Protein AF-A0A0D5YRW3-F1 (afdb_monomer_lite)

Structure (mmCIF, N/CA/C/O backbone):
data_AF-A0A0D5YRW3-F1
#
_entry.id   AF-A0A0D5YRW3-F1
#
loop_
_atom_site.group_PDB
_atom_site.id
_atom_site.type_symbol
_atom_site.label_atom_id
_atom_site.label_alt_id
_atom_site.label_comp_id
_atom_site.label_asym_id
_atom_site.label_entity_id
_atom_site.label_seq_id
_atom_site.pdbx_PDB_ins_code
_atom_site.Cartn_x
_atom_site.Cartn_y
_atom_site.Cartn_z
_atom_site.occupancy
_atom_site.B_iso_or_equiv
_atom_site.auth_seq_id
_atom_site.auth_comp_id
_atom_site.auth_asym_id
_atom_site.auth_atom_id
_atom_site.pdbx_PDB_model_num
ATOM 1 N N . MET A 1 1 ? 29.796 -18.470 -8.996 1.00 46.16 1 MET A N 1
ATOM 2 C CA . MET A 1 1 ? 28.729 -17.469 -9.239 1.00 46.16 1 MET A CA 1
ATOM 3 C C . MET A 1 1 ? 27.313 -18.046 -9.113 1.00 46.16 1 MET A C 1
ATOM 5 O O . MET A 1 1 ? 26.445 -17.305 -8.684 1.00 46.16 1 MET A O 1
ATOM 9 N N . LEU A 1 2 ? 27.069 -19.337 -9.403 1.00 46.78 2 LEU A N 1
ATOM 10 C CA . LEU A 1 2 ? 25.739 -19.963 -9.249 1.00 46.78 2 LEU A CA 1
ATOM 11 C C . LEU A 1 2 ? 25.359 -20.388 -7.809 1.00 46.78 2 LEU A C 1
ATOM 13 O O . LEU A 1 2 ? 24.183 -20.312 -7.471 1.00 46.78 2 LEU A O 1
ATOM 17 N N . GLN A 1 3 ? 26.307 -20.767 -6.935 1.00 45.53 3 GLN A N 1
ATOM 18 C CA . GLN A 1 3 ? 25.985 -21.178 -5.549 1.00 45.53 3 GLN A CA 1
ATOM 19 C C . GLN A 1 3 ? 25.459 -20.027 -4.663 1.00 45.53 3 GLN A C 1
ATOM 21 O O . GLN A 1 3 ? 24.497 -20.209 -3.926 1.00 45.53 3 GLN A O 1
ATOM 26 N N . ILE A 1 4 ? 26.036 -18.822 -4.782 1.00 53.25 4 ILE A N 1
ATOM 27 C CA . ILE A 1 4 ? 25.696 -17.658 -3.934 1.00 53.25 4 ILE A CA 1
ATOM 28 C C . ILE A 1 4 ? 24.232 -17.220 -4.133 1.00 53.25 4 ILE A C 1
ATOM 30 O O . ILE A 1 4 ? 23.587 -16.762 -3.192 1.00 53.25 4 ILE A O 1
ATOM 34 N N . GLY A 1 5 ? 23.677 -17.413 -5.336 1.00 51.09 5 GLY A N 1
ATOM 35 C CA . GLY A 1 5 ? 22.279 -17.095 -5.633 1.00 51.09 5 GLY A CA 1
ATOM 36 C C . GLY A 1 5 ? 21.286 -18.024 -4.930 1.00 51.09 5 GLY A C 1
ATOM 37 O O . GLY A 1 5 ? 20.278 -17.551 -4.412 1.00 51.09 5 GLY A O 1
ATOM 38 N N . CYS A 1 6 ? 21.577 -19.327 -4.851 1.00 53.75 6 CYS A N 1
ATOM 39 C CA . CYS A 1 6 ? 20.669 -20.308 -4.248 1.00 53.75 6 CYS A CA 1
ATOM 40 C C . CYS A 1 6 ? 20.545 -20.117 -2.727 1.00 53.75 6 CYS A C 1
ATOM 42 O O . CYS A 1 6 ? 19.436 -20.148 -2.196 1.00 53.75 6 CYS A O 1
ATOM 44 N N . ASP A 1 7 ? 21.650 -19.814 -2.039 1.00 55.22 7 ASP A N 1
ATOM 45 C CA . ASP A 1 7 ? 21.655 -19.589 -0.587 1.00 55.22 7 ASP A CA 1
ATOM 46 C C . ASP A 1 7 ? 20.987 -18.260 -0.197 1.00 55.22 7 ASP A C 1
ATOM 48 O O . ASP A 1 7 ? 20.256 -18.196 0.796 1.00 55.22 7 ASP A O 1
ATOM 52 N N . GLN A 1 8 ? 21.160 -17.199 -1.001 1.00 55.69 8 GLN A N 1
ATOM 53 C CA . GLN A 1 8 ? 2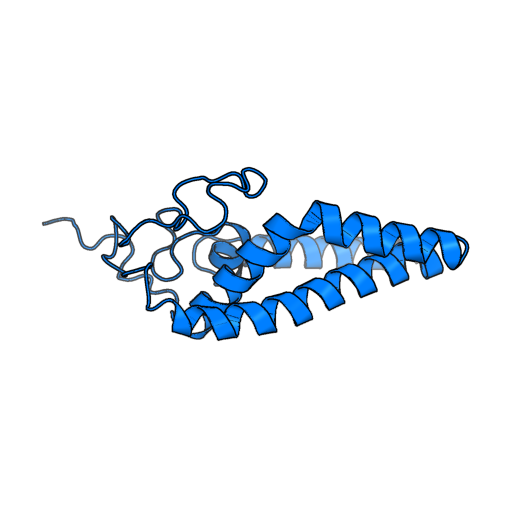0.446 -15.933 -0.800 1.00 55.69 8 GLN A CA 1
ATOM 54 C C . GLN A 1 8 ? 18.944 -16.077 -1.047 1.00 55.69 8 GLN A C 1
ATOM 56 O O . GLN A 1 8 ? 18.152 -15.529 -0.281 1.00 55.69 8 GLN A O 1
ATOM 61 N N . ILE A 1 9 ? 18.545 -16.813 -2.088 1.00 58.97 9 ILE A N 1
ATOM 62 C CA . ILE A 1 9 ? 17.135 -17.052 -2.411 1.00 58.97 9 ILE A CA 1
ATOM 63 C C . ILE A 1 9 ? 16.483 -17.924 -1.337 1.00 58.97 9 ILE A C 1
ATOM 65 O O . ILE A 1 9 ? 15.377 -17.61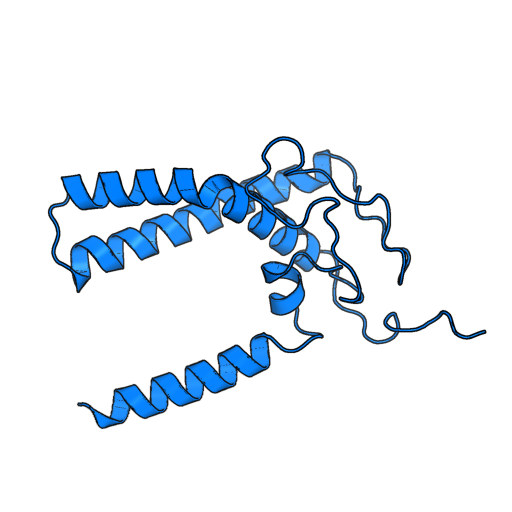0 -0.909 1.00 58.97 9 ILE A O 1
ATOM 69 N N . CYS A 1 10 ? 17.163 -18.961 -0.839 1.00 54.00 10 CYS A N 1
ATOM 70 C CA . CYS A 1 10 ? 16.625 -19.842 0.198 1.00 54.00 10 CYS A CA 1
ATOM 71 C C . CYS A 1 10 ? 16.498 -19.117 1.552 1.00 54.00 10 CYS A C 1
ATOM 73 O O . CYS A 1 10 ? 15.449 -19.182 2.194 1.00 54.00 10 CYS A O 1
ATOM 75 N N . ASN A 1 11 ? 17.499 -18.315 1.945 1.00 56.28 11 ASN A N 1
ATOM 76 C CA . ASN A 1 11 ? 17.407 -17.465 3.137 1.00 56.28 11 ASN A CA 1
ATOM 77 C C . ASN A 1 11 ? 16.366 -16.348 2.989 1.00 56.28 11 ASN A C 1
ATOM 79 O O . ASN A 1 11 ? 15.651 -16.054 3.947 1.00 56.28 11 ASN A O 1
ATOM 83 N N . PHE A 1 12 ? 16.238 -15.735 1.809 1.00 59.12 12 PHE A N 1
ATOM 84 C CA . PHE A 1 12 ? 15.196 -14.744 1.535 1.00 59.12 12 PHE A CA 1
ATOM 85 C C . PHE A 1 12 ? 13.806 -15.378 1.564 1.00 59.12 12 PHE A C 1
ATOM 87 O O . PHE A 1 12 ? 12.919 -14.825 2.200 1.00 59.12 12 PHE A O 1
ATOM 94 N N . ALA A 1 13 ? 13.620 -16.554 0.963 1.00 54.59 13 ALA A N 1
ATOM 95 C CA . ALA A 1 13 ? 12.365 -17.297 0.981 1.00 54.59 13 ALA A CA 1
ATOM 96 C C . ALA A 1 13 ? 11.985 -17.722 2.404 1.00 54.59 13 ALA A C 1
ATOM 98 O O . ALA A 1 13 ? 10.844 -17.528 2.812 1.00 54.59 13 ALA A O 1
ATOM 99 N N . HIS A 1 14 ? 12.936 -18.211 3.204 1.00 55.78 14 HIS A N 1
ATOM 100 C CA . HIS A 1 14 ? 12.686 -18.588 4.595 1.00 55.78 14 HIS A CA 1
ATOM 101 C C . HIS A 1 14 ? 12.337 -17.367 5.464 1.00 55.78 14 HIS A C 1
ATOM 103 O O . HIS A 1 14 ? 11.388 -17.402 6.248 1.00 55.78 14 HIS A O 1
ATOM 109 N N . LYS A 1 15 ? 13.037 -16.241 5.277 1.00 54.31 15 LYS A N 1
ATOM 110 C CA . LYS A 1 15 ? 12.756 -14.976 5.972 1.00 54.31 15 LYS A CA 1
ATOM 111 C C . LYS A 1 15 ? 11.438 -14.350 5.498 1.00 54.31 15 LYS A C 1
ATOM 113 O O . LYS A 1 15 ? 10.681 -13.856 6.324 1.00 54.31 15 LYS A O 1
ATOM 118 N N . ALA A 1 16 ? 11.108 -14.442 4.210 1.00 53.88 16 ALA A N 1
ATOM 119 C CA . ALA A 1 16 ? 9.828 -14.020 3.642 1.00 53.88 16 ALA A CA 1
ATOM 120 C C . ALA A 1 16 ? 8.666 -14.879 4.169 1.00 53.88 16 ALA A C 1
ATOM 122 O O . ALA A 1 16 ? 7.640 -14.334 4.565 1.00 53.88 16 ALA A O 1
ATOM 123 N N . LEU A 1 17 ? 8.848 -16.197 4.287 1.00 52.94 17 LEU A N 1
ATOM 124 C CA . LEU A 1 17 ? 7.882 -17.110 4.907 1.00 52.94 17 LEU A CA 1
ATOM 125 C C . LEU A 1 17 ? 7.673 -16.805 6.399 1.00 52.94 17 LEU A C 1
ATOM 127 O O . LEU A 1 17 ? 6.538 -16.823 6.872 1.00 52.94 17 LEU A O 1
ATOM 131 N N . GLN A 1 18 ? 8.731 -16.450 7.140 1.00 52.75 18 GLN A N 1
ATOM 132 C CA . GLN A 1 18 ? 8.594 -15.988 8.528 1.00 52.75 18 GLN A CA 1
ATOM 133 C C . GLN A 1 18 ? 7.879 -14.632 8.634 1.00 52.75 18 GLN A C 1
ATOM 135 O O . GLN A 1 18 ? 7.088 -14.425 9.554 1.00 52.75 18 GLN A O 1
ATOM 140 N N . MET A 1 19 ? 8.093 -13.731 7.673 1.00 52.50 19 MET A N 1
ATOM 141 C CA . MET A 1 19 ? 7.408 -12.436 7.595 1.00 52.50 19 MET A CA 1
ATOM 142 C C . MET A 1 19 ? 5.923 -12.560 7.222 1.00 52.50 19 MET A C 1
ATOM 144 O O . MET A 1 19 ? 5.149 -11.659 7.544 1.00 52.50 19 MET A O 1
ATOM 148 N N . LEU A 1 20 ? 5.504 -13.677 6.620 1.00 59.84 20 LEU A N 1
ATOM 149 C CA . LEU A 1 20 ? 4.111 -13.984 6.268 1.00 59.84 20 LEU A CA 1
ATOM 150 C C . LEU A 1 20 ? 3.348 -14.768 7.353 1.00 59.84 20 LEU A C 1
ATOM 152 O O . LEU A 1 20 ? 2.188 -15.125 7.146 1.00 59.84 20 LEU A O 1
ATOM 156 N N . LYS A 1 21 ? 3.946 -15.025 8.526 1.00 62.00 21 LYS A N 1
ATOM 157 C CA . LYS A 1 21 ? 3.233 -15.683 9.632 1.00 62.00 21 LYS A CA 1
ATOM 158 C C . LYS A 1 21 ? 2.127 -14.792 10.207 1.00 62.00 21 LYS A C 1
ATOM 160 O O . LYS A 1 21 ? 2.319 -13.600 10.459 1.00 62.00 21 LYS A O 1
ATOM 165 N N . LYS A 1 22 ? 0.977 -15.409 10.498 1.00 60.12 22 LYS A N 1
ATOM 166 C CA . LYS A 1 22 ? -0.136 -14.792 11.233 1.00 60.12 22 LYS A CA 1
ATOM 167 C C . LYS A 1 22 ? 0.391 -14.248 12.572 1.00 60.12 22 LYS A C 1
ATOM 169 O O . LYS A 1 22 ? 0.823 -15.014 13.425 1.00 60.12 22 LYS A O 1
ATOM 174 N N . GLY A 1 23 ? 0.407 -12.921 12.701 1.00 64.06 23 GLY A N 1
ATOM 175 C CA . GLY A 1 23 ? 0.919 -12.188 13.871 1.00 64.06 23 GLY A CA 1
ATOM 176 C C . GLY A 1 23 ? 1.995 -11.146 13.539 1.00 64.06 23 GLY A C 1
ATOM 177 O O . GLY A 1 23 ? 2.306 -10.296 14.368 1.00 64.06 23 GLY A O 1
ATOM 178 N N . SER A 1 24 ? 2.525 -11.144 12.311 1.00 77.62 24 SER A N 1
ATOM 179 C CA . SER A 1 24 ? 3.420 -10.085 11.831 1.00 77.62 24 SER A CA 1
ATOM 180 C C . SER A 1 24 ? 2.640 -8.891 11.262 1.00 77.62 24 SER A C 1
ATOM 182 O O . SER A 1 24 ? 1.601 -9.053 10.621 1.00 77.62 24 SER A O 1
ATOM 184 N N . LYS A 1 25 ? 3.171 -7.671 11.411 1.00 80.44 25 LYS A N 1
ATOM 185 C CA . LYS A 1 25 ? 2.573 -6.475 10.785 1.00 80.44 25 LYS A CA 1
ATOM 186 C C . LYS A 1 25 ? 2.448 -6.603 9.265 1.00 80.44 25 LYS A C 1
ATOM 188 O O . LYS A 1 25 ? 1.494 -6.115 8.676 1.00 80.44 25 LYS A O 1
ATOM 193 N N . LEU A 1 26 ? 3.408 -7.263 8.620 1.00 82.44 26 LEU A N 1
ATOM 194 C CA . LEU A 1 26 ? 3.393 -7.432 7.168 1.00 82.44 26 LEU A CA 1
ATOM 195 C C . LEU A 1 26 ? 2.236 -8.311 6.696 1.00 82.44 26 LEU A C 1
ATOM 197 O O . LEU A 1 26 ? 1.670 -8.035 5.642 1.00 82.44 26 LEU A O 1
ATOM 201 N N . TYR A 1 27 ? 1.838 -9.307 7.491 1.00 83.00 27 TYR A N 1
ATOM 202 C CA . TYR A 1 27 ? 0.689 -10.142 7.171 1.00 83.00 27 TYR A CA 1
ATOM 203 C C . TYR A 1 27 ? -0.589 -9.306 7.034 1.00 83.00 27 TYR A C 1
ATOM 205 O O . TYR A 1 27 ? -1.247 -9.367 5.997 1.00 83.00 27 TYR A O 1
ATOM 213 N N . SER A 1 28 ? -0.923 -8.479 8.031 1.00 85.12 28 SER A N 1
ATOM 214 C CA . SER A 1 28 ? -2.132 -7.641 7.992 1.00 85.12 28 SER A CA 1
ATOM 215 C C . SER A 1 28 ? -2.044 -6.537 6.933 1.00 85.12 28 SER A C 1
ATOM 217 O O . SER A 1 28 ? -3.053 -6.198 6.317 1.00 85.12 28 SER A O 1
ATOM 219 N N . ILE A 1 29 ? -0.837 -6.023 6.664 1.00 89.81 29 ILE A N 1
ATOM 220 C CA . ILE A 1 29 ? -0.591 -5.046 5.599 1.00 89.81 29 ILE A CA 1
ATOM 221 C C . ILE A 1 29 ? -0.940 -5.619 4.218 1.00 89.81 29 ILE A C 1
ATOM 223 O O . ILE A 1 29 ? -1.658 -4.976 3.451 1.00 89.81 29 ILE A O 1
ATOM 227 N N . LEU A 1 30 ? -0.457 -6.824 3.907 1.00 87.19 30 LEU A N 1
ATOM 228 C CA . LEU A 1 30 ? -0.631 -7.439 2.588 1.00 87.19 30 LEU A CA 1
ATOM 229 C C . LEU A 1 30 ? -2.031 -8.029 2.388 1.00 87.19 30 LEU A C 1
ATOM 231 O O . LEU A 1 30 ? -2.594 -7.926 1.304 1.00 87.19 30 LEU A O 1
ATOM 235 N N . THR A 1 31 ? -2.607 -8.628 3.430 1.00 85.62 31 THR A N 1
ATOM 236 C CA . THR A 1 31 ? -3.921 -9.295 3.350 1.00 85.62 31 THR A CA 1
ATOM 237 C C . THR A 1 31 ? -5.102 -8.347 3.558 1.00 85.62 31 THR A C 1
ATOM 239 O O . THR A 1 31 ? -6.236 -8.691 3.227 1.00 85.62 31 THR A O 1
ATOM 242 N N . GLY A 1 32 ? -4.869 -7.162 4.131 1.00 87.75 32 GLY A N 1
ATOM 243 C CA . GLY A 1 32 ? -5.948 -6.278 4.577 1.00 87.75 32 GLY A CA 1
ATOM 244 C C . GLY A 1 32 ? -6.737 -6.844 5.756 1.00 87.75 32 GLY A C 1
ATOM 245 O O . GLY A 1 32 ? -7.905 -6.493 5.944 1.00 87.75 32 GLY A O 1
ATOM 246 N N . SER A 1 33 ? -6.133 -7.744 6.535 1.00 90.44 33 SER A N 1
ATOM 247 C CA . SER A 1 33 ? -6.710 -8.235 7.782 1.00 90.44 33 SER A CA 1
ATOM 248 C C . SER A 1 33 ? -6.666 -7.181 8.888 1.00 90.44 33 SER A C 1
ATOM 250 O O . SER A 1 33 ? -5.859 -6.253 8.858 1.00 90.44 33 SER A O 1
ATOM 252 N N . CYS A 1 34 ? -7.514 -7.355 9.903 1.00 90.94 34 CYS A N 1
ATOM 253 C CA . CYS A 1 34 ? -7.521 -6.539 11.111 1.00 90.94 34 CYS A CA 1
ATOM 254 C C . CYS A 1 34 ? -6.093 -6.374 11.657 1.00 90.94 34 CYS A C 1
ATOM 256 O O . CYS A 1 34 ? -5.500 -7.391 11.999 1.00 90.94 34 CYS A O 1
ATOM 258 N N . PRO A 1 35 ? -5.553 -5.156 11.828 1.00 91.12 35 PRO A N 1
ATOM 259 C CA . PRO A 1 35 ? -4.171 -4.913 12.272 1.00 91.12 35 PRO A CA 1
ATOM 260 C C . PRO A 1 35 ? -3.917 -5.333 13.726 1.00 91.12 35 PRO A C 1
ATOM 262 O O . PRO A 1 35 ? -2.772 -5.461 14.146 1.00 91.12 35 PRO A O 1
ATOM 265 N N . ARG A 1 36 ? -4.983 -5.517 14.518 1.00 89.50 36 ARG A N 1
ATOM 266 C CA . ARG A 1 36 ? -4.891 -5.858 15.942 1.00 89.50 36 ARG A CA 1
ATOM 267 C C . ARG A 1 36 ? -4.908 -7.363 16.184 1.00 89.50 36 ARG A C 1
ATOM 269 O O . ARG A 1 36 ? -4.056 -7.851 16.907 1.00 89.50 36 ARG A O 1
ATOM 276 N N . CYS A 1 37 ? -5.870 -8.088 15.611 1.00 89.00 37 CYS A N 1
ATOM 277 C CA . CYS A 1 37 ? -6.075 -9.518 15.900 1.00 89.00 37 CYS A CA 1
ATOM 278 C C . CYS A 1 37 ? -5.847 -10.446 14.696 1.00 89.00 37 CYS A C 1
ATOM 280 O O . CYS A 1 37 ? -5.748 -11.655 14.881 1.00 89.00 37 CYS A O 1
ATOM 282 N N . HIS A 1 38 ? -5.778 -9.908 13.471 1.00 89.88 38 HIS A N 1
ATOM 283 C CA . HIS A 1 38 ? -5.574 -10.656 12.222 1.00 89.88 38 HIS A CA 1
ATOM 284 C C . HIS A 1 38 ? -6.626 -11.757 11.939 1.00 89.88 38 HIS A C 1
ATOM 286 O O . HIS A 1 38 ? -6.353 -12.669 11.160 1.00 89.88 38 HIS A O 1
ATOM 292 N N . GLN A 1 39 ? -7.806 -11.714 12.575 1.00 87.44 39 GLN A N 1
ATOM 293 C CA . GLN A 1 39 ? -8.826 -12.771 12.447 1.00 87.44 39 GLN A CA 1
ATOM 294 C C . GLN A 1 39 ? -9.845 -12.541 11.327 1.00 87.44 39 GLN A C 1
ATOM 296 O O . GLN A 1 39 ? -10.463 -13.495 10.875 1.00 87.44 39 GLN A O 1
ATOM 301 N N . GLU A 1 40 ? -10.008 -11.309 10.851 1.00 88.38 40 GLU A N 1
ATOM 302 C CA . GLU A 1 40 ? -10.956 -10.986 9.778 1.00 88.38 40 GLU A CA 1
ATOM 303 C C . GLU A 1 40 ? -10.378 -9.946 8.819 1.00 88.38 40 GLU A C 1
ATOM 305 O O . GLU A 1 40 ? -9.380 -9.291 9.139 1.00 88.38 40 GLU A O 1
ATOM 310 N N . SER A 1 41 ? -10.999 -9.795 7.646 1.00 91.06 41 SER A N 1
ATOM 311 C CA . SER A 1 41 ? -10.678 -8.714 6.712 1.00 91.06 41 SER A CA 1
ATOM 312 C C . SER A 1 41 ? -11.334 -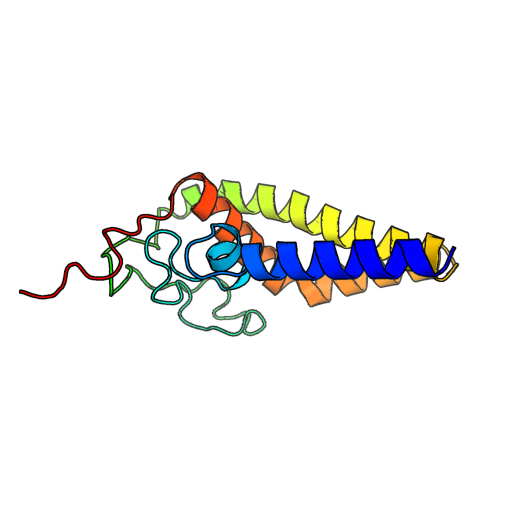7.411 7.155 1.00 91.06 41 SER A C 1
ATOM 314 O O . SER A 1 41 ? -12.467 -7.406 7.618 1.00 91.06 41 SER A O 1
ATOM 316 N N . MET A 1 42 ? -10.634 -6.289 6.990 1.00 91.62 42 MET A N 1
ATOM 317 C CA . MET A 1 42 ? -11.217 -4.972 7.257 1.00 91.62 42 MET A CA 1
ATOM 318 C C . MET A 1 42 ? -12.185 -4.523 6.154 1.00 91.62 42 MET A C 1
ATOM 320 O O . MET A 1 42 ? -13.037 -3.665 6.391 1.00 91.62 42 MET A O 1
ATOM 324 N N . TYR A 1 43 ? -12.024 -5.061 4.944 1.00 92.50 43 TYR A N 1
ATOM 325 C CA . TYR A 1 43 ? -12.764 -4.655 3.754 1.00 92.50 43 TYR A CA 1
ATOM 326 C C . TYR A 1 43 ? -13.988 -5.535 3.544 1.00 92.50 43 TYR A C 1
ATOM 328 O O . TYR A 1 43 ? -13.885 -6.757 3.615 1.00 92.50 43 TYR A O 1
ATOM 336 N N . VAL A 1 44 ? -15.110 -4.912 3.177 1.00 90.56 44 VAL A N 1
ATOM 337 C CA . VAL A 1 44 ? -16.351 -5.637 2.854 1.00 90.56 44 VAL A CA 1
ATOM 338 C C . VAL A 1 44 ? -16.151 -6.522 1.624 1.00 90.56 44 VAL A C 1
ATOM 340 O O . VAL A 1 44 ? -16.631 -7.652 1.568 1.00 90.56 44 VAL A O 1
ATOM 343 N N . ASN A 1 45 ? -15.406 -6.026 0.633 1.00 90.00 45 ASN A N 1
ATOM 344 C CA . ASN A 1 45 ? -15.054 -6.796 -0.550 1.00 90.00 45 ASN A CA 1
ATOM 345 C C . ASN A 1 45 ? -13.564 -7.136 -0.572 1.00 90.00 45 ASN A C 1
ATOM 347 O O . ASN A 1 45 ? -12.723 -6.236 -0.602 1.00 90.00 45 ASN A O 1
ATOM 351 N N . HIS A 1 46 ? -13.226 -8.422 -0.654 1.00 86.06 46 HIS A N 1
ATOM 352 C CA . HIS A 1 46 ? -11.833 -8.860 -0.711 1.00 86.06 46 HIS A CA 1
ATOM 353 C C . HIS A 1 46 ? -11.119 -8.437 -2.006 1.00 86.06 46 HIS A C 1
ATOM 355 O O . HIS A 1 46 ? -9.936 -8.110 -1.973 1.00 86.06 46 HIS A O 1
ATOM 361 N N . ASN A 1 47 ? -11.830 -8.349 -3.134 1.00 89.94 47 ASN A N 1
ATOM 362 C CA . ASN A 1 47 ? -11.239 -8.001 -4.423 1.00 89.94 47 ASN A CA 1
ATOM 363 C C . ASN A 1 47 ? -10.970 -6.481 -4.531 1.00 89.94 47 ASN A C 1
ATOM 365 O O . ASN A 1 47 ? -11.929 -5.702 -4.563 1.00 89.94 47 ASN A O 1
ATOM 369 N N . PRO A 1 48 ? -9.702 -6.032 -4.641 1.00 88.31 48 PRO A N 1
ATOM 370 C CA . PRO A 1 48 ? -9.376 -4.614 -4.803 1.00 88.31 48 PRO A CA 1
ATOM 371 C C . PRO A 1 48 ? -9.819 -4.050 -6.157 1.00 88.31 48 PRO A C 1
ATOM 373 O O . PRO A 1 48 ? -10.053 -2.855 -6.267 1.00 88.31 48 PRO A O 1
ATOM 376 N N . TYR A 1 49 ? -9.994 -4.878 -7.187 1.00 91.25 49 TYR A N 1
ATOM 377 C CA . TYR A 1 49 ? -10.373 -4.411 -8.525 1.00 91.25 49 TYR A CA 1
ATOM 378 C C . TYR A 1 49 ? -11.859 -4.058 -8.656 1.00 91.25 49 TYR A C 1
ATOM 380 O O . TYR A 1 49 ? -12.268 -3.460 -9.650 1.00 91.25 49 TYR A O 1
ATOM 388 N N . LYS A 1 50 ? -12.682 -4.362 -7.642 1.00 92.19 50 LYS A N 1
ATOM 389 C CA . LYS A 1 50 ? -14.064 -3.881 -7.583 1.00 92.19 50 LYS A CA 1
ATOM 390 C C . LYS A 1 50 ? -14.089 -2.437 -7.071 1.00 92.19 50 LYS A C 1
ATOM 392 O O . LYS A 1 50 ? -14.298 -2.189 -5.883 1.00 92.19 50 LYS A O 1
ATOM 397 N N . ILE A 1 51 ? -13.876 -1.491 -7.989 1.00 87.25 51 ILE A N 1
ATOM 398 C CA . ILE A 1 51 ? -13.675 -0.060 -7.696 1.00 87.25 51 ILE A CA 1
ATOM 399 C C . ILE A 1 51 ? -14.816 0.551 -6.870 1.00 87.25 51 ILE A C 1
ATOM 401 O O . ILE A 1 51 ? -14.551 1.343 -5.968 1.00 87.25 51 ILE A O 1
ATOM 405 N N . SER A 1 52 ? -16.067 0.132 -7.097 1.00 88.62 52 SER A N 1
ATOM 406 C CA . SER A 1 52 ? -17.237 0.632 -6.354 1.00 88.62 52 SER A CA 1
ATOM 407 C C . SER A 1 52 ? -17.153 0.393 -4.841 1.00 88.62 52 SER A C 1
ATOM 409 O O . SER A 1 52 ? -17.697 1.170 -4.068 1.00 88.62 52 SER A O 1
ATOM 411 N N . SER A 1 53 ? -16.460 -0.668 -4.420 1.00 89.38 53 SER A N 1
ATOM 412 C CA . SER A 1 53 ? -16.287 -1.076 -3.017 1.00 89.38 53 SER A CA 1
ATOM 413 C C . SER A 1 53 ? -14.819 -1.018 -2.574 1.00 89.38 53 SER A C 1
ATOM 415 O O . SER A 1 53 ? -14.413 -1.678 -1.616 1.00 89.38 53 SER A O 1
ATOM 417 N N . LEU A 1 54 ? -13.973 -0.264 -3.288 1.00 88.50 54 LEU A N 1
ATOM 418 C CA . LEU A 1 54 ? -12.531 -0.213 -3.027 1.00 88.50 54 LEU A CA 1
ATOM 419 C C . LEU A 1 54 ? -12.223 0.265 -1.601 1.00 88.50 54 LEU A C 1
ATOM 421 O O . LEU A 1 54 ? -11.356 -0.299 -0.930 1.00 88.50 54 LEU A O 1
ATOM 425 N N . PHE A 1 55 ? -12.969 1.277 -1.158 1.00 87.81 55 PHE A N 1
ATOM 426 C CA . PHE A 1 55 ? -12.845 1.937 0.143 1.00 87.81 55 PHE A CA 1
ATOM 427 C C . PHE A 1 55 ? -13.837 1.423 1.188 1.00 87.81 55 PHE A C 1
ATOM 429 O O . PHE A 1 55 ? -13.840 1.904 2.318 1.00 87.81 55 PHE A O 1
ATOM 436 N N . GLU A 1 56 ? -14.696 0.480 0.810 1.00 89.81 56 GLU A N 1
ATOM 437 C CA . GLU A 1 56 ? -15.760 -0.001 1.674 1.00 89.81 56 GLU A CA 1
ATOM 438 C C . GLU A 1 56 ? -15.193 -0.950 2.734 1.00 89.81 56 GLU A C 1
ATOM 440 O O . GLU A 1 56 ? -14.598 -1.989 2.430 1.00 89.81 56 GLU A O 1
ATOM 445 N N . MET A 1 57 ? -15.358 -0.565 3.996 1.00 90.50 57 MET A N 1
ATOM 446 C CA . MET A 1 57 ? -14.812 -1.261 5.157 1.00 90.50 57 MET A CA 1
ATOM 447 C C . MET A 1 57 ? -15.913 -1.526 6.178 1.00 90.50 57 MET A C 1
ATOM 449 O O . MET A 1 57 ? -16.852 -0.733 6.314 1.00 90.50 57 MET A O 1
ATOM 453 N N . HIS A 1 58 ? -15.770 -2.619 6.925 1.00 92.06 58 HIS A N 1
ATOM 454 C CA . HIS A 1 58 ? -16.625 -2.891 8.077 1.00 92.06 58 HIS A CA 1
ATOM 455 C C . HIS A 1 58 ? -16.493 -1.763 9.109 1.00 92.06 58 HIS A C 1
ATOM 457 O O . HIS A 1 58 ? -15.475 -1.078 9.181 1.00 92.06 58 HIS A O 1
ATOM 463 N N . GLU A 1 59 ? -17.518 -1.531 9.926 1.00 90.81 59 GLU A N 1
ATOM 464 C CA . GLU A 1 59 ? -17.453 -0.444 10.915 1.00 90.81 59 GLU A CA 1
ATOM 465 C C . GLU A 1 59 ? -16.492 -0.771 12.055 1.00 90.81 59 GLU A C 1
ATOM 467 O O . GLU A 1 59 ? -15.703 0.074 12.486 1.00 90.81 59 GLU A O 1
ATOM 472 N N . LYS A 1 60 ? -16.546 -2.024 12.506 1.00 92.25 60 LYS A N 1
ATOM 473 C CA . LYS A 1 60 ? -15.722 -2.589 13.563 1.00 92.25 60 LYS A CA 1
ATOM 474 C C . LYS A 1 60 ? -15.345 -4.028 13.233 1.00 92.25 60 LYS A C 1
ATOM 476 O O . LYS A 1 60 ? -16.085 -4.722 12.546 1.00 92.25 60 LYS A O 1
ATOM 481 N N . CYS A 1 61 ? -14.226 -4.456 13.793 1.00 91.38 61 CYS A N 1
ATOM 482 C CA . CYS A 1 61 ? -13.809 -5.845 13.892 1.00 91.38 61 CYS A CA 1
ATOM 483 C C . CYS A 1 61 ? -14.844 -6.627 14.715 1.00 91.38 61 CYS A C 1
ATOM 485 O O . CYS A 1 61 ? -15.064 -6.287 15.882 1.00 91.38 61 CYS A O 1
ATOM 487 N N . ALA A 1 62 ? -15.458 -7.658 14.139 1.00 89.44 62 ALA A N 1
ATOM 488 C CA . ALA A 1 62 ? -16.314 -8.597 14.853 1.00 89.44 62 ALA A CA 1
ATOM 489 C C . ALA A 1 62 ? -15.560 -9.353 15.965 1.00 89.44 62 ALA A C 1
ATOM 491 O O . ALA A 1 62 ? -16.154 -9.637 17.000 1.00 89.44 62 ALA A O 1
ATOM 492 N N . ASN A 1 63 ? -14.256 -9.618 15.801 1.00 87.75 63 ASN A N 1
ATOM 493 C CA . ASN A 1 63 ? -13.499 -10.425 16.769 1.00 87.75 63 ASN A CA 1
ATOM 494 C C . ASN A 1 63 ? -12.904 -9.626 17.942 1.00 87.75 63 ASN A C 1
ATOM 496 O O . ASN A 1 63 ? -12.916 -10.083 19.079 1.00 87.75 63 ASN A O 1
ATOM 500 N N . CYS A 1 64 ? -12.326 -8.444 17.688 1.00 88.94 64 CYS A N 1
ATOM 501 C CA . CYS A 1 64 ? -11.650 -7.652 18.732 1.00 88.94 64 CYS A CA 1
ATOM 502 C C . CYS A 1 64 ? -12.271 -6.275 18.996 1.00 88.94 64 CYS A C 1
ATOM 504 O O . CYS A 1 64 ? -11.755 -5.526 19.828 1.00 88.94 64 CYS A O 1
ATOM 506 N N . GLY A 1 65 ? -13.342 -5.917 18.280 1.00 88.12 65 GLY A N 1
ATOM 507 C CA . GLY A 1 65 ? -14.071 -4.661 18.471 1.00 88.12 65 GLY A CA 1
ATOM 508 C C . GLY A 1 65 ? -13.358 -3.405 17.963 1.00 88.12 65 GLY A C 1
ATOM 509 O O . GLY A 1 65 ? -13.856 -2.301 18.171 1.00 88.12 65 GLY A O 1
ATOM 510 N N . LEU A 1 66 ? -12.202 -3.532 17.301 1.00 90.00 66 LEU A N 1
ATOM 511 C CA . LEU A 1 66 ? -11.487 -2.391 16.727 1.00 90.00 66 LEU A CA 1
ATOM 512 C C . LEU A 1 66 ? -12.356 -1.674 15.684 1.00 90.00 66 LEU A C 1
ATOM 514 O O . LEU A 1 66 ? -12.717 -2.275 14.679 1.00 90.00 66 LEU A O 1
ATOM 518 N N . LYS A 1 67 ? -12.636 -0.385 15.888 1.00 90.06 67 LYS A N 1
ATOM 519 C CA . LYS A 1 67 ? -13.338 0.459 14.912 1.00 90.06 67 LYS A CA 1
ATOM 520 C C . LYS A 1 67 ? -12.432 0.731 13.703 1.00 90.06 67 LYS A C 1
ATOM 522 O O . LYS A 1 67 ? -11.381 1.347 13.863 1.00 90.06 67 LYS A O 1
ATOM 527 N N . TYR A 1 68 ? -12.824 0.278 12.509 1.00 86.31 68 TYR A N 1
ATOM 528 C CA . TYR A 1 68 ? -12.051 0.504 11.277 1.00 86.31 68 TYR A CA 1
ATOM 529 C C . TYR A 1 68 ? -12.412 1.817 10.590 1.00 86.31 68 TYR A C 1
ATOM 531 O O . TYR A 1 68 ? -11.522 2.496 10.076 1.00 86.31 68 TYR A O 1
ATOM 539 N N . LYS A 1 69 ? -13.705 2.185 10.598 1.00 79.12 69 LYS A N 1
ATOM 540 C CA . LYS A 1 69 ? -14.188 3.490 10.124 1.00 79.12 69 LYS A CA 1
ATOM 541 C C . LYS A 1 69 ? -13.771 4.578 11.113 1.00 79.12 69 LYS A C 1
ATOM 543 O O . LYS A 1 69 ? -14.558 5.051 11.933 1.00 79.12 69 LYS A O 1
ATOM 548 N N . MET A 1 70 ? -12.489 4.910 11.067 1.00 76.38 70 MET A N 1
ATOM 549 C CA . MET A 1 70 ? -11.940 6.127 11.646 1.00 76.38 70 MET A CA 1
ATOM 550 C C . MET A 1 70 ? -12.402 7.321 10.808 1.00 76.38 70 MET A C 1
ATOM 552 O O . MET A 1 70 ? -12.870 7.148 9.680 1.00 76.38 70 MET A O 1
ATOM 556 N N . GLU A 1 71 ? -12.318 8.523 11.373 1.00 72.12 71 GLU A N 1
ATOM 557 C CA . GLU A 1 71 ? -12.744 9.738 10.680 1.00 72.12 71 GLU A CA 1
ATOM 558 C C . GLU A 1 71 ? -12.103 9.826 9.283 1.00 72.12 71 GLU A C 1
ATOM 560 O O . GLU A 1 71 ? -10.934 9.460 9.132 1.00 72.12 71 GLU A O 1
ATOM 565 N N . PRO A 1 72 ? -12.824 10.295 8.247 1.00 77.31 72 PRO A N 1
ATOM 566 C CA . PRO A 1 72 ? -12.294 10.360 6.881 1.00 77.31 72 PRO A CA 1
ATOM 567 C C . PRO A 1 72 ? -10.940 11.080 6.796 1.00 77.31 72 PRO A C 1
ATOM 569 O O . PRO A 1 72 ? -10.075 10.691 6.011 1.00 77.31 72 PRO A O 1
ATOM 572 N N . SER A 1 73 ? -10.742 12.076 7.665 1.00 82.81 73 SER A N 1
ATOM 573 C CA . SER A 1 73 ? -9.508 12.842 7.845 1.00 82.81 73 SER A CA 1
ATOM 574 C C . SER A 1 73 ? -8.290 11.978 8.192 1.00 82.81 73 SER A C 1
ATOM 576 O O . SER A 1 73 ? -7.189 12.252 7.714 1.00 82.81 73 SER A O 1
ATOM 578 N N . PHE A 1 74 ? -8.472 10.893 8.951 1.00 85.38 74 PHE A N 1
ATOM 579 C CA . PHE A 1 74 ? -7.397 9.970 9.318 1.00 85.38 74 PHE A CA 1
ATOM 580 C C . PHE A 1 74 ? -6.733 9.348 8.084 1.00 85.38 74 PHE A C 1
ATOM 582 O O . PHE A 1 74 ? -5.527 9.102 8.073 1.00 85.38 74 PHE A O 1
ATOM 589 N N . PHE A 1 75 ? -7.498 9.121 7.015 1.00 85.88 75 PHE A N 1
ATOM 590 C CA . PHE A 1 75 ? -6.995 8.489 5.801 1.00 85.88 75 PHE A CA 1
ATOM 591 C C . PHE A 1 75 ? -6.277 9.441 4.840 1.00 85.88 75 PHE A C 1
ATOM 593 O O . PHE A 1 75 ? -5.709 8.960 3.858 1.00 85.88 75 PHE A O 1
ATOM 600 N N . TYR A 1 76 ? -6.208 10.748 5.122 1.00 87.88 76 TYR A N 1
ATOM 601 C CA . TYR A 1 76 ? -5.357 11.650 4.337 1.00 87.88 76 TYR A CA 1
ATOM 602 C C . TYR A 1 76 ? -3.878 11.260 4.432 1.00 87.88 76 TYR A C 1
ATOM 604 O O . TYR A 1 76 ? -3.162 11.317 3.436 1.00 87.88 76 TYR A O 1
ATOM 612 N N . GLY A 1 77 ? -3.427 10.754 5.583 1.00 88.75 77 GLY A N 1
ATOM 613 C CA . GLY A 1 77 ? -2.074 10.211 5.718 1.00 88.75 77 GLY A CA 1
ATOM 614 C C . GLY A 1 77 ? -1.811 9.007 4.809 1.00 88.75 77 GLY A C 1
ATOM 615 O O . GLY A 1 77 ? -0.759 8.912 4.178 1.00 88.75 77 GLY A O 1
ATOM 616 N N . ALA A 1 78 ? -2.807 8.131 4.639 1.00 91.50 78 ALA A N 1
ATOM 617 C CA . ALA A 1 78 ? -2.716 6.996 3.720 1.00 91.50 78 ALA A CA 1
ATOM 618 C C . ALA A 1 78 ? -2.575 7.428 2.244 1.00 91.50 78 ALA A C 1
ATOM 620 O O . ALA A 1 78 ? -2.035 6.675 1.429 1.00 91.50 78 ALA A O 1
ATOM 621 N N . MET A 1 79 ? -3.010 8.643 1.891 1.00 91.44 79 MET A N 1
ATOM 622 C CA . MET A 1 79 ? -2.789 9.217 0.560 1.00 91.44 79 MET A CA 1
ATOM 623 C C . MET A 1 79 ? -1.301 9.502 0.318 1.00 91.44 79 MET A C 1
ATOM 625 O O . MET A 1 79 ? -0.772 9.122 -0.724 1.00 91.44 79 MET A O 1
ATOM 629 N N . TYR A 1 80 ? -0.599 10.084 1.297 1.00 93.38 80 TYR A N 1
ATOM 630 C CA . TYR A 1 80 ? 0.852 10.301 1.208 1.00 93.38 80 TYR A CA 1
ATOM 631 C C . TYR A 1 80 ? 1.624 8.980 1.142 1.00 93.38 80 TYR A C 1
ATOM 633 O O . TYR A 1 80 ? 2.572 8.852 0.369 1.00 93.38 80 TYR A O 1
ATOM 641 N N . VAL A 1 81 ? 1.179 7.959 1.884 1.00 95.25 81 VAL A N 1
ATOM 642 C CA . VAL A 1 81 ? 1.753 6.607 1.773 1.00 95.25 81 VAL A CA 1
ATOM 643 C C . VAL A 1 81 ? 1.548 6.035 0.365 1.00 95.25 81 VAL A C 1
ATOM 645 O O . VAL A 1 81 ? 2.469 5.431 -0.177 1.00 95.25 81 VAL A O 1
ATOM 648 N N . SER A 1 82 ? 0.397 6.292 -0.269 1.00 95.25 82 SER A N 1
ATOM 649 C CA . SER A 1 82 ? 0.114 5.855 -1.648 1.00 95.25 82 SER A CA 1
ATOM 650 C C . SER A 1 82 ? 1.093 6.423 -2.659 1.00 95.25 82 SER A C 1
ATOM 652 O O . SER A 1 82 ? 1.483 5.713 -3.584 1.00 95.25 82 SER A O 1
ATOM 654 N N . TYR A 1 83 ? 1.551 7.657 -2.456 1.00 95.12 83 TYR A N 1
ATOM 655 C CA . TYR A 1 83 ? 2.597 8.237 -3.288 1.00 95.12 83 TYR A CA 1
ATOM 656 C C . TYR A 1 83 ? 3.920 7.469 -3.152 1.00 95.12 83 TYR A C 1
ATOM 658 O O . TYR A 1 83 ? 4.489 7.046 -4.156 1.00 95.12 83 TYR A O 1
ATOM 666 N N . ALA A 1 84 ? 4.373 7.202 -1.923 1.00 96.06 84 ALA A N 1
ATOM 667 C CA . ALA A 1 84 ? 5.606 6.448 -1.684 1.00 96.06 84 ALA A CA 1
ATOM 668 C C . ALA A 1 84 ? 5.537 5.013 -2.242 1.00 96.06 84 ALA A C 1
ATOM 670 O O . ALA A 1 84 ? 6.484 4.541 -2.872 1.00 96.06 84 ALA A O 1
ATOM 671 N N . VAL A 1 85 ? 4.400 4.333 -2.061 1.00 95.75 85 VAL A N 1
ATOM 672 C CA . VAL A 1 85 ? 4.167 2.994 -2.622 1.00 95.75 85 VAL A CA 1
ATOM 673 C C . VAL A 1 85 ? 4.157 3.046 -4.152 1.00 95.75 85 VAL A C 1
ATOM 675 O O . VAL A 1 85 ? 4.811 2.225 -4.787 1.00 95.75 85 VAL A O 1
ATOM 678 N N . GLY A 1 86 ? 3.486 4.027 -4.760 1.00 96.69 86 GLY A N 1
ATOM 679 C CA . GLY A 1 86 ? 3.486 4.213 -6.213 1.00 96.69 86 GLY A CA 1
ATOM 680 C C . GLY A 1 86 ? 4.892 4.432 -6.780 1.00 96.69 86 GLY A C 1
ATOM 681 O O . GLY A 1 86 ? 5.266 3.787 -7.758 1.00 96.69 86 GLY A O 1
ATOM 682 N N . VAL A 1 87 ? 5.711 5.261 -6.123 1.00 96.75 87 VAL A N 1
ATOM 683 C CA . VAL A 1 87 ? 7.124 5.452 -6.489 1.00 96.75 87 VAL A CA 1
ATOM 684 C C . VAL A 1 87 ? 7.898 4.135 -6.402 1.00 96.75 87 VAL A C 1
ATOM 686 O O . VAL A 1 87 ? 8.654 3.824 -7.318 1.00 96.75 87 VAL A O 1
ATOM 689 N N . ALA A 1 88 ? 7.680 3.321 -5.365 1.00 96.44 88 ALA A N 1
ATOM 690 C CA . ALA A 1 88 ? 8.332 2.017 -5.248 1.00 96.44 88 ALA A CA 1
ATOM 691 C C . ALA A 1 88 ? 7.981 1.078 -6.420 1.00 96.44 88 ALA A C 1
ATOM 693 O O . ALA A 1 88 ? 8.876 0.442 -6.976 1.00 96.44 88 ALA A O 1
ATOM 694 N N . PHE A 1 89 ? 6.712 1.037 -6.845 1.00 96.19 89 PHE A N 1
ATOM 695 C CA . PHE A 1 89 ? 6.293 0.288 -8.039 1.00 96.19 89 PHE A CA 1
ATOM 696 C C . PHE A 1 89 ? 6.951 0.832 -9.314 1.00 96.19 89 PHE A C 1
ATOM 698 O O . PHE A 1 89 ? 7.481 0.057 -10.108 1.00 96.19 89 PHE A O 1
ATOM 705 N N . ALA A 1 90 ? 6.965 2.154 -9.500 1.00 95.94 90 ALA A N 1
ATOM 706 C CA . ALA A 1 90 ? 7.580 2.784 -10.666 1.00 95.94 90 ALA A CA 1
ATOM 707 C C . ALA A 1 90 ? 9.087 2.493 -10.757 1.00 95.94 90 ALA A C 1
ATOM 709 O O . ALA A 1 90 ? 9.575 2.105 -11.818 1.00 95.94 90 ALA A O 1
ATOM 710 N N . VAL A 1 91 ? 9.816 2.619 -9.643 1.00 96.69 91 VAL A N 1
ATOM 711 C CA . VAL A 1 91 ? 11.253 2.315 -9.571 1.00 96.69 91 VAL A CA 1
ATOM 712 C C . VAL A 1 91 ? 11.509 0.834 -9.841 1.00 96.69 91 VAL A C 1
ATOM 714 O O . VAL A 1 91 ? 12.410 0.513 -10.613 1.00 96.69 91 VAL A O 1
ATOM 717 N N . ALA A 1 92 ? 10.704 -0.071 -9.276 1.00 95.31 92 ALA A N 1
ATOM 718 C CA . ALA A 1 92 ? 10.838 -1.504 -9.531 1.00 95.31 92 ALA A CA 1
ATOM 719 C C . ALA A 1 92 ? 10.678 -1.834 -11.025 1.00 95.31 92 ALA A C 1
ATOM 721 O O . ALA A 1 92 ? 11.516 -2.530 -11.597 1.00 95.31 92 ALA A O 1
ATOM 722 N N . VAL A 1 93 ? 9.651 -1.282 -11.680 1.00 95.56 93 VAL A N 1
ATOM 723 C CA . VAL A 1 93 ? 9.420 -1.479 -13.120 1.00 95.56 93 VAL A CA 1
ATOM 724 C C . VAL A 1 93 ? 10.533 -0.864 -13.956 1.00 95.56 93 VAL A C 1
ATOM 726 O O . VAL A 1 93 ? 10.963 -1.483 -14.929 1.00 95.56 93 VAL A O 1
ATOM 729 N N . PHE A 1 94 ? 11.017 0.324 -13.586 1.00 94.62 94 PHE A N 1
ATOM 730 C CA . PHE A 1 94 ? 12.132 0.971 -14.270 1.00 94.62 94 PHE A CA 1
ATOM 731 C C . PHE A 1 94 ? 13.386 0.098 -14.228 1.00 94.62 94 PHE A C 1
ATOM 733 O O . PHE A 1 94 ? 13.965 -0.190 -15.272 1.00 94.62 94 PHE A O 1
ATOM 740 N N . VAL A 1 95 ? 13.769 -0.371 -13.038 1.00 94.56 95 VAL A N 1
ATOM 741 C CA . VAL A 1 95 ? 14.940 -1.233 -12.843 1.00 94.56 95 VAL A CA 1
ATOM 742 C C . VAL A 1 95 ? 14.793 -2.523 -13.650 1.00 94.56 95 VAL A C 1
ATOM 744 O O . VAL A 1 95 ? 15.696 -2.871 -14.404 1.00 94.56 95 VAL A O 1
ATOM 747 N N . ILE A 1 96 ? 13.648 -3.204 -13.565 1.00 93.12 96 ILE A N 1
ATOM 748 C CA . ILE A 1 96 ? 13.419 -4.461 -14.292 1.00 93.12 96 ILE A CA 1
ATOM 749 C C . ILE A 1 96 ? 13.442 -4.236 -15.811 1.00 93.12 96 ILE A C 1
ATOM 751 O O . ILE A 1 96 ? 14.155 -4.930 -16.531 1.00 93.12 96 ILE A O 1
ATOM 755 N N . SER A 1 97 ? 12.704 -3.252 -16.317 1.00 90.81 97 SER A N 1
ATOM 756 C CA . SER A 1 97 ? 12.546 -3.069 -17.766 1.00 90.81 97 SER A CA 1
ATOM 757 C C . SER A 1 97 ? 13.805 -2.485 -18.408 1.00 90.81 97 SER A C 1
ATOM 759 O O . SER A 1 97 ? 14.288 -2.987 -19.420 1.00 90.81 97 SER A O 1
ATOM 761 N N . PHE A 1 98 ? 14.376 -1.441 -17.805 1.00 88.94 98 PHE A N 1
ATOM 762 C CA . PHE A 1 98 ? 15.506 -0.723 -18.387 1.00 88.94 98 PHE A CA 1
ATOM 763 C C . PHE A 1 98 ? 16.853 -1.381 -18.083 1.00 88.94 98 PHE A C 1
ATOM 765 O O . PHE A 1 98 ? 17.678 -1.477 -18.984 1.00 88.94 98 PHE A O 1
ATOM 772 N N . LEU A 1 99 ? 17.088 -1.851 -16.850 1.00 87.69 99 LEU A N 1
ATOM 773 C CA . LEU A 1 99 ? 18.398 -2.395 -16.466 1.00 87.69 99 LEU A CA 1
ATOM 774 C C . LEU A 1 99 ? 18.520 -3.903 -16.705 1.00 87.69 99 LEU A C 1
ATOM 776 O O . LEU A 1 99 ? 19.587 -4.349 -17.111 1.00 87.69 99 LEU A O 1
ATOM 780 N N . PHE A 1 100 ? 17.462 -4.689 -16.468 1.00 87.62 100 PHE A N 1
ATOM 781 C CA . PHE A 1 100 ? 17.525 -6.148 -16.647 1.00 87.62 100 PHE A CA 1
ATOM 782 C C . PHE A 1 100 ? 17.122 -6.602 -18.053 1.00 87.62 100 PHE A C 1
ATOM 784 O O . PHE A 1 100 ? 17.799 -7.448 -18.629 1.00 87.62 100 PHE A O 1
ATOM 791 N N . ILE A 1 101 ? 16.030 -6.065 -18.607 1.00 91.12 101 ILE A N 1
ATOM 792 C CA . ILE A 1 101 ? 15.555 -6.443 -19.951 1.00 91.12 101 ILE A CA 1
ATOM 793 C C . ILE A 1 101 ? 16.253 -5.610 -21.042 1.00 91.12 101 ILE A C 1
ATOM 795 O O . ILE A 1 101 ? 16.408 -6.076 -22.168 1.00 91.12 101 ILE A O 1
ATOM 799 N N . GLY A 1 102 ? 16.698 -4.390 -20.721 1.00 88.44 102 GLY A N 1
ATOM 800 C CA . GLY A 1 102 ? 17.352 -3.499 -21.682 1.00 88.44 102 GLY A CA 1
ATOM 801 C C . GLY A 1 102 ? 16.383 -2.855 -22.679 1.00 88.44 102 GLY A C 1
ATOM 802 O O . GLY A 1 102 ? 16.770 -2.550 -23.807 1.00 88.44 102 GLY A O 1
ATOM 803 N N . THR A 1 103 ? 15.109 -2.668 -22.312 1.00 89.81 103 THR A N 1
ATOM 804 C CA . THR A 1 103 ? 14.127 -2.037 -23.207 1.00 89.81 103 THR A CA 1
ATOM 805 C C . THR A 1 103 ? 14.414 -0.553 -23.430 1.00 89.81 103 THR A C 1
ATOM 807 O O . THR A 1 103 ? 15.028 0.120 -22.603 1.00 89.81 103 THR A O 1
ATOM 810 N N . SER A 1 104 ? 13.902 -0.001 -24.534 1.00 93.50 104 SER A N 1
ATOM 811 C CA . SER A 1 104 ? 14.007 1.436 -24.807 1.00 93.50 104 SER A CA 1
ATOM 812 C C . SER A 1 104 ? 13.339 2.275 -23.708 1.00 93.50 104 SER A C 1
ATOM 814 O O . SER A 1 104 ? 12.339 1.872 -23.110 1.00 93.50 104 SER A O 1
ATOM 816 N N . LEU A 1 105 ? 13.851 3.490 -23.484 1.00 92.44 105 LEU A N 1
ATOM 817 C CA . LEU A 1 105 ? 13.336 4.397 -22.451 1.00 92.44 105 LEU A CA 1
ATOM 818 C C . LEU A 1 105 ? 11.843 4.721 -22.639 1.00 92.44 105 LEU A C 1
ATOM 820 O O . LEU A 1 105 ? 11.097 4.790 -21.665 1.00 92.44 105 LEU A O 1
ATOM 824 N N . LYS A 1 106 ? 11.388 4.841 -23.895 1.00 94.38 106 LYS A N 1
ATOM 825 C CA . LYS A 1 106 ? 9.968 5.041 -24.227 1.00 94.38 106 LYS A CA 1
ATOM 826 C C . LYS A 1 106 ? 9.113 3.854 -23.774 1.00 94.38 106 LYS A C 1
ATOM 828 O O . LYS A 1 106 ? 8.090 4.057 -23.129 1.00 94.38 106 LYS A O 1
ATOM 833 N N . ASN A 1 107 ? 9.547 2.626 -24.056 1.00 93.56 107 ASN A N 1
ATOM 834 C CA . ASN A 1 107 ? 8.804 1.422 -23.678 1.00 93.56 107 ASN A CA 1
ATOM 835 C C . ASN A 1 107 ? 8.772 1.241 -22.156 1.00 93.56 107 ASN A C 1
ATOM 837 O O . ASN A 1 107 ? 7.716 0.938 -21.605 1.00 93.56 107 ASN A O 1
ATOM 841 N N . THR A 1 108 ? 9.889 1.502 -21.469 1.00 94.25 108 THR A N 1
ATOM 842 C CA . THR A 1 108 ? 9.939 1.498 -20.000 1.00 94.25 108 THR A CA 1
ATOM 843 C C . THR A 1 108 ? 8.957 2.508 -19.407 1.00 94.25 108 THR A C 1
ATOM 845 O O . THR A 1 108 ? 8.250 2.194 -18.454 1.00 94.25 108 THR A O 1
ATOM 848 N N . PHE A 1 109 ? 8.861 3.709 -19.982 1.00 95.06 109 PHE A N 1
ATOM 849 C CA . PHE A 1 109 ? 7.920 4.725 -19.517 1.00 95.06 109 PHE A CA 1
ATOM 850 C C . PHE A 1 109 ? 6.458 4.272 -19.655 1.00 95.06 109 PHE A C 1
ATOM 852 O O . PHE A 1 109 ? 5.686 4.377 -18.699 1.00 95.06 109 PHE A O 1
ATOM 859 N N . PHE A 1 110 ? 6.086 3.683 -20.797 1.00 96.25 110 PHE A N 1
ATOM 860 C CA . PHE A 1 110 ? 4.754 3.095 -20.974 1.00 96.25 110 PHE A CA 1
ATOM 861 C C . PHE A 1 110 ? 4.493 1.932 -20.008 1.00 96.25 110 PHE A C 1
ATOM 863 O O . PHE A 1 110 ? 3.389 1.827 -19.475 1.00 96.25 110 PHE A O 1
ATOM 870 N N . ALA A 1 111 ? 5.500 1.102 -19.723 1.00 95.44 111 ALA A N 1
ATOM 871 C CA . ALA A 1 111 ? 5.386 0.016 -18.752 1.00 95.44 111 ALA A CA 1
ATOM 872 C C . ALA A 1 111 ? 5.135 0.536 -17.327 1.00 95.44 111 ALA A C 1
ATOM 874 O O . ALA A 1 111 ? 4.304 -0.022 -16.607 1.00 95.44 111 ALA A O 1
ATOM 875 N N . ILE A 1 112 ? 5.798 1.628 -16.925 1.00 96.25 112 ILE A N 1
ATOM 876 C CA . ILE A 1 112 ? 5.569 2.280 -15.627 1.00 96.25 112 ILE A CA 1
ATOM 877 C C . ILE A 1 112 ? 4.130 2.790 -15.538 1.00 96.25 112 ILE A C 1
ATOM 879 O O . ILE A 1 112 ? 3.435 2.467 -14.576 1.00 96.25 112 ILE A O 1
ATOM 883 N N . ILE A 1 113 ? 3.660 3.536 -16.544 1.00 96.81 113 ILE A N 1
ATOM 884 C CA . ILE A 1 113 ? 2.286 4.061 -16.563 1.00 96.81 113 ILE A CA 1
ATOM 885 C C . ILE A 1 113 ? 1.275 2.914 -16.507 1.00 96.81 113 ILE A C 1
ATOM 887 O O . ILE A 1 113 ? 0.376 2.930 -15.666 1.00 96.81 113 ILE A O 1
ATOM 891 N N . GLY A 1 114 ? 1.445 1.897 -17.357 1.00 96.94 114 GLY A N 1
ATOM 892 C CA . GLY A 1 114 ? 0.577 0.722 -17.376 1.00 96.94 114 GLY A CA 1
ATOM 893 C C . GLY A 1 114 ? 0.536 0.021 -16.019 1.00 96.94 114 GLY A C 1
ATOM 894 O O . GLY A 1 114 ? -0.543 -0.291 -15.521 1.00 96.94 114 GLY A O 1
ATOM 895 N N . THR A 1 115 ? 1.690 -0.138 -15.367 1.00 96.56 115 THR A N 1
ATOM 896 C CA . THR A 1 115 ? 1.769 -0.734 -14.027 1.00 96.56 115 THR A CA 1
ATOM 897 C C . THR A 1 115 ? 1.028 0.112 -12.998 1.00 96.56 115 THR A C 1
ATOM 899 O O . THR A 1 115 ? 0.229 -0.426 -12.238 1.00 96.56 115 THR A O 1
ATOM 902 N N . LEU A 1 116 ? 1.235 1.430 -12.968 1.00 96.06 116 LEU A N 1
ATOM 903 C CA . LEU A 1 116 ? 0.569 2.295 -11.992 1.00 96.06 116 LEU A CA 1
ATOM 904 C C . LEU A 1 116 ? -0.953 2.296 -12.162 1.00 96.06 116 LEU A C 1
ATOM 906 O O . LEU A 1 116 ? -1.664 2.272 -11.162 1.00 96.06 116 LEU A O 1
ATOM 910 N N . VAL A 1 117 ? -1.455 2.266 -13.400 1.00 96.00 117 VAL A N 1
ATOM 911 C CA . VAL A 1 117 ? -2.898 2.192 -13.681 1.00 96.00 117 VAL A CA 1
ATOM 912 C C . VAL A 1 117 ? -3.469 0.836 -13.268 1.00 96.00 117 VAL A C 1
ATOM 914 O O . VAL A 1 117 ? -4.470 0.781 -12.553 1.00 96.00 117 VAL A O 1
ATOM 917 N N . VAL A 1 118 ? -2.818 -0.263 -13.659 1.00 95.94 118 VAL A N 1
ATOM 918 C CA . VAL A 1 118 ? -3.278 -1.625 -13.343 1.00 95.94 118 VAL A CA 1
ATOM 919 C C . VAL A 1 118 ? -3.224 -1.893 -11.840 1.00 95.94 118 VAL A C 1
ATOM 921 O O . VAL A 1 118 ? -4.157 -2.456 -11.276 1.00 95.94 118 VAL A O 1
ATOM 924 N N . PHE A 1 119 ? -2.163 -1.473 -11.157 1.00 95.62 119 PHE A N 1
ATOM 925 C CA . PHE A 1 119 ? -2.003 -1.699 -9.722 1.00 95.62 119 PHE A CA 1
ATOM 926 C C . PHE A 1 119 ? -2.600 -0.586 -8.856 1.00 95.62 119 PHE A C 1
ATOM 928 O O . PHE A 1 119 ? -2.547 -0.699 -7.632 1.00 95.62 119 PHE A O 1
ATOM 935 N N . MET A 1 120 ? -3.233 0.440 -9.437 1.00 94.56 120 MET A N 1
ATOM 936 C CA . MET A 1 120 ? -3.854 1.545 -8.694 1.00 94.56 120 MET A CA 1
ATOM 937 C C . MET A 1 120 ? -4.744 1.065 -7.529 1.00 94.56 120 MET A C 1
ATOM 939 O O . MET A 1 120 ? -4.542 1.534 -6.405 1.00 94.56 120 MET A O 1
ATOM 943 N N . PRO A 1 121 ? -5.681 0.108 -7.710 1.00 93.44 121 PRO A N 1
ATOM 944 C CA . PRO A 1 121 ? -6.560 -0.307 -6.615 1.00 93.44 121 PRO A CA 1
ATOM 945 C C . PRO A 1 121 ? -5.794 -1.031 -5.497 1.00 93.44 121 PRO A C 1
ATOM 947 O O . PRO A 1 121 ? -6.109 -0.892 -4.313 1.00 93.44 121 PRO A O 1
ATOM 950 N N . VAL A 1 122 ? -4.738 -1.761 -5.864 1.00 93.94 122 VAL A N 1
ATOM 951 C CA . VAL A 1 122 ? -3.850 -2.456 -4.925 1.00 93.94 122 VAL A CA 1
ATOM 952 C C . VAL A 1 122 ? -3.019 -1.451 -4.128 1.00 93.94 122 VAL A C 1
ATOM 954 O O . VAL A 1 122 ? -2.991 -1.537 -2.903 1.00 93.94 122 VAL A O 1
ATOM 957 N N . ILE A 1 123 ? -2.405 -0.465 -4.792 1.00 95.12 123 ILE A N 1
ATOM 958 C CA . ILE A 1 123 ? -1.605 0.596 -4.157 1.00 95.12 123 ILE A CA 1
ATOM 959 C C . ILE A 1 123 ? -2.447 1.343 -3.121 1.00 95.12 123 ILE A C 1
ATOM 961 O O . ILE A 1 123 ? -1.998 1.558 -1.994 1.00 95.12 123 ILE A O 1
ATOM 965 N N . ILE A 1 124 ? -3.690 1.676 -3.470 1.00 93.62 124 ILE A N 1
ATOM 966 C CA . ILE A 1 124 ? -4.619 2.378 -2.583 1.00 93.62 124 ILE A CA 1
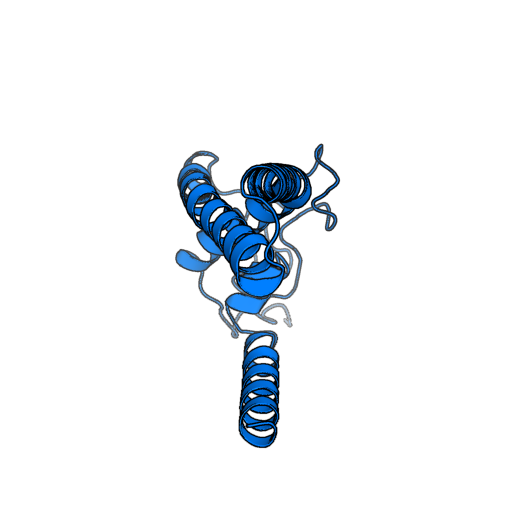ATOM 967 C C . ILE A 1 124 ? -4.922 1.556 -1.321 1.00 93.62 124 ILE A C 1
ATOM 969 O O . ILE A 1 124 ? -4.848 2.087 -0.208 1.00 93.62 124 ILE A O 1
ATOM 973 N N . ARG A 1 125 ? -5.260 0.264 -1.461 1.00 92.94 125 ARG A N 1
ATOM 974 C CA . ARG A 1 125 ? -5.543 -0.591 -0.293 1.00 92.94 125 ARG A CA 1
ATOM 975 C C . ARG A 1 125 ? -4.304 -0.834 0.549 1.00 92.94 125 ARG A C 1
ATOM 977 O O . ARG A 1 125 ? -4.356 -0.664 1.764 1.00 92.94 125 ARG A O 1
ATOM 984 N N . LEU A 1 126 ? -3.184 -1.159 -0.092 1.00 94.12 126 LEU A N 1
ATOM 985 C CA . LEU A 1 126 ? -1.924 -1.421 0.592 1.00 94.12 126 LEU A CA 1
ATOM 986 C C . LEU A 1 126 ? -1.509 -0.220 1.442 1.00 94.12 126 LEU A C 1
ATOM 988 O O . LEU A 1 126 ? -1.162 -0.373 2.607 1.00 94.12 126 LEU A O 1
ATOM 992 N N . SER A 1 127 ? -1.637 0.985 0.899 1.00 94.56 127 SER A N 1
ATOM 993 C CA . SER A 1 127 ? -1.274 2.215 1.602 1.00 94.56 127 SER A CA 1
ATOM 994 C C . SER A 1 127 ? -2.163 2.500 2.805 1.00 94.56 127 SER A C 1
ATOM 996 O O . SER A 1 127 ? -1.662 2.921 3.848 1.00 94.56 127 SER A O 1
ATOM 998 N N . ARG A 1 128 ? -3.469 2.209 2.715 1.00 92.81 128 ARG A N 1
ATOM 999 C CA . ARG A 1 128 ? -4.373 2.274 3.877 1.00 92.81 128 ARG A CA 1
ATOM 1000 C C . ARG A 1 128 ? -3.999 1.242 4.932 1.00 92.81 128 ARG A C 1
ATOM 1002 O O . ARG A 1 128 ? -3.956 1.586 6.110 1.00 92.81 128 ARG A O 1
ATOM 1009 N N . ASN A 1 129 ? -3.670 0.020 4.524 1.00 93.75 129 ASN A N 1
ATOM 1010 C CA . ASN A 1 129 ? -3.258 -1.024 5.458 1.00 93.75 129 ASN A CA 1
ATOM 1011 C C . ASN A 1 129 ? -1.942 -0.674 6.165 1.00 93.75 129 ASN A C 1
ATOM 1013 O O . ASN A 1 129 ? -1.846 -0.851 7.381 1.00 93.75 129 ASN A O 1
ATOM 1017 N N . ILE A 1 130 ? -0.951 -0.151 5.429 1.00 94.06 130 ILE A N 1
ATOM 1018 C CA . ILE A 1 130 ? 0.320 0.352 5.976 1.00 94.06 130 ILE A CA 1
ATOM 1019 C C . ILE A 1 130 ? 0.041 1.458 6.991 1.00 94.06 130 ILE A C 1
ATOM 1021 O O . ILE A 1 130 ? 0.510 1.379 8.125 1.00 94.06 130 ILE A O 1
ATOM 1025 N N . TRP A 1 131 ? -0.761 2.454 6.604 1.00 94.19 131 TRP A N 1
ATOM 1026 C CA . TRP A 1 131 ? -1.081 3.593 7.457 1.00 94.19 131 TRP A CA 1
ATOM 1027 C C . TRP A 1 131 ? -1.728 3.153 8.770 1.00 94.19 131 TRP A C 1
ATOM 1029 O O . TRP A 1 131 ? -1.227 3.485 9.840 1.00 94.19 131 TRP A O 1
ATOM 1039 N N . ILE A 1 132 ? -2.775 2.324 8.715 1.00 91.62 132 ILE A N 1
ATOM 1040 C CA . ILE A 1 132 ? -3.438 1.823 9.925 1.00 91.62 132 ILE A CA 1
ATOM 1041 C C . ILE A 1 132 ? -2.451 1.037 10.812 1.00 91.62 132 ILE A C 1
ATOM 1043 O O . ILE A 1 132 ? -2.473 1.203 12.029 1.00 91.62 132 ILE A O 1
ATOM 1047 N N . ASN A 1 133 ? -1.560 0.224 10.234 1.00 91.25 133 ASN A N 1
ATOM 1048 C CA . ASN A 1 133 ? -0.566 -0.566 10.981 1.00 91.25 133 ASN A CA 1
ATOM 1049 C C . ASN A 1 133 ? 0.550 0.265 11.651 1.00 91.25 133 ASN A C 1
ATOM 1051 O O . ASN A 1 133 ? 1.286 -0.252 12.509 1.00 91.25 133 ASN A O 1
ATOM 1055 N N . PHE A 1 134 ? 0.705 1.542 11.283 1.00 90.19 134 PHE A N 1
ATOM 1056 C CA . PHE A 1 134 ? 1.563 2.464 12.027 1.00 90.19 134 PHE A CA 1
ATOM 1057 C C . PHE A 1 134 ? 0.931 2.876 13.358 1.00 90.19 134 PHE A C 1
ATOM 1059 O O . PHE A 1 134 ? 1.633 2.908 14.369 1.00 90.19 134 PHE A O 1
ATOM 1066 N N . PHE A 1 135 ? -0.386 3.101 13.383 1.00 89.25 135 PHE A N 1
ATOM 1067 C CA . PHE A 1 135 ? -1.111 3.543 14.581 1.00 89.25 135 PHE A CA 1
ATOM 1068 C C . PHE A 1 135 ? -1.637 2.387 15.431 1.00 89.25 135 PHE A C 1
ATOM 1070 O O . PHE A 1 135 ? -1.655 2.468 16.657 1.00 89.25 135 PHE A O 1
ATOM 1077 N N . VAL A 1 136 ? -2.043 1.288 14.798 1.00 89.25 136 VAL A N 1
ATOM 1078 C CA . VAL A 1 136 ? -2.575 0.106 15.472 1.00 89.25 136 VAL A CA 1
ATOM 1079 C C . VAL A 1 136 ? -1.545 -1.009 15.404 1.00 89.25 136 VAL A C 1
ATOM 1081 O O . VAL A 1 136 ? -1.160 -1.460 14.329 1.00 89.25 136 VAL A O 1
ATOM 1084 N N . LYS A 1 137 ? -1.093 -1.455 16.575 1.00 86.00 137 LYS A N 1
ATOM 1085 C CA . LYS A 1 137 ? -0.179 -2.590 16.705 1.00 86.00 137 LYS A CA 1
ATOM 1086 C C . LYS A 1 137 ? -0.969 -3.883 16.903 1.00 86.00 137 LYS A C 1
ATOM 1088 O O . LYS A 1 137 ? -2.070 -3.872 17.457 1.00 86.00 137 LYS A O 1
ATOM 1093 N N . PHE A 1 138 ? -0.367 -4.979 16.458 1.00 87.50 138 PHE A N 1
ATOM 1094 C CA . PHE A 1 138 ? -0.858 -6.321 16.724 1.00 87.50 138 PHE A CA 1
ATOM 1095 C C . PHE A 1 138 ? -0.847 -6.607 18.230 1.00 87.50 138 PHE A C 1
ATOM 1097 O O . PHE A 1 138 ? 0.111 -6.261 18.923 1.00 87.50 138 PHE A O 1
ATOM 1104 N N . ASP A 1 139 ? -1.912 -7.240 18.709 1.00 84.31 139 ASP A N 1
ATOM 1105 C CA . ASP A 1 139 ? -2.093 -7.652 20.093 1.00 84.31 139 ASP A CA 1
ATOM 1106 C C . ASP A 1 139 ? -2.607 -9.096 20.118 1.00 84.31 139 ASP A C 1
ATOM 1108 O O . ASP A 1 139 ? -3.781 -9.374 19.845 1.00 84.31 139 ASP A O 1
ATOM 1112 N N . ALA A 1 140 ? -1.707 -10.020 20.455 1.00 7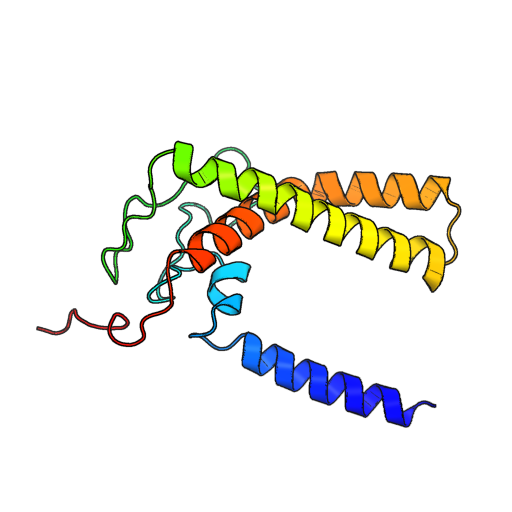7.25 140 ALA A N 1
ATOM 1113 C CA . ALA A 1 140 ? -2.004 -11.445 20.508 1.00 77.25 140 ALA A CA 1
ATOM 1114 C C . ALA A 1 140 ? -3.049 -11.798 21.581 1.00 77.25 140 ALA A C 1
ATOM 1116 O O . ALA A 1 140 ? -3.767 -12.781 21.423 1.00 77.25 140 ALA A O 1
ATOM 1117 N N . THR A 1 141 ? -3.204 -10.986 22.634 1.00 79.19 141 THR A N 1
ATOM 1118 C CA . THR A 1 141 ? -4.190 -11.239 23.705 1.00 79.19 141 THR A CA 1
ATOM 1119 C C . THR A 1 141 ? -5.631 -11.029 23.235 1.00 79.19 141 THR A C 1
ATOM 1121 O O . THR A 1 141 ? -6.580 -11.530 23.833 1.00 79.19 141 THR A O 1
ATOM 1124 N N . LYS A 1 142 ? -5.816 -10.306 22.126 1.00 76.69 142 LYS A N 1
ATOM 1125 C CA . LYS A 1 142 ? -7.124 -10.016 21.522 1.00 76.69 142 LYS A CA 1
ATOM 1126 C C . LYS A 1 142 ? -7.526 -11.030 20.452 1.00 76.69 142 LYS A C 1
ATOM 1128 O O . LYS A 1 142 ? -8.482 -10.789 19.714 1.00 76.69 142 LYS A O 1
ATOM 1133 N N . ILE A 1 143 ? -6.802 -12.145 20.348 1.00 70.94 143 ILE A N 1
ATOM 1134 C CA . ILE A 1 143 ? -7.094 -13.210 19.387 1.00 70.94 143 ILE A CA 1
ATOM 1135 C C . ILE A 1 143 ? -8.317 -14.044 19.796 1.00 70.94 143 ILE A C 1
ATOM 1137 O O . ILE A 1 143 ? -8.977 -14.573 18.907 1.00 70.94 143 ILE A O 1
ATOM 1141 N N . SER A 1 144 ? -8.704 -14.082 21.074 1.00 58.69 144 SER A N 1
ATOM 1142 C CA . SER A 1 144 ? -9.807 -14.937 21.540 1.00 58.69 144 SER A CA 1
ATOM 1143 C C . SER A 1 144 ? -10.340 -14.560 22.933 1.00 58.69 144 SER A C 1
ATOM 1145 O O . SER A 1 144 ? -10.470 -15.423 23.790 1.00 58.69 144 SER A O 1
ATOM 1147 N N . ASN A 1 145 ? -10.667 -13.288 23.186 1.00 52.16 145 ASN A N 1
ATOM 1148 C CA . ASN A 1 145 ? -11.415 -12.904 24.400 1.00 52.16 145 ASN A CA 1
ATOM 1149 C C . ASN A 1 145 ? -12.926 -12.819 24.118 1.00 52.16 145 ASN A C 1
ATOM 1151 O O . ASN A 1 145 ? -13.562 -11.793 24.349 1.00 52.16 145 ASN A O 1
ATOM 1155 N N . GLN A 1 146 ? -13.456 -13.920 23.581 1.00 55.22 146 GLN A N 1
ATOM 1156 C CA . GLN A 1 146 ? -14.870 -14.309 23.607 1.00 55.22 146 GLN A CA 1
ATOM 1157 C C . GLN A 1 146 ? -14.953 -15.834 23.797 1.00 55.22 146 GLN A C 1
ATOM 1159 O O . GLN A 1 146 ?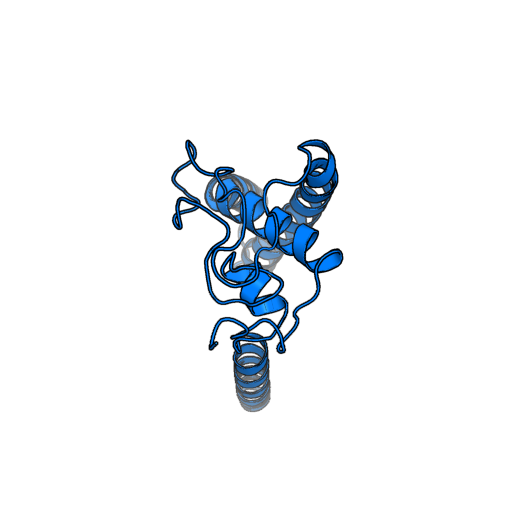 -15.530 -16.553 22.990 1.00 55.22 146 GLN A O 1
ATOM 1164 N N . SER A 1 147 ? -14.339 -16.329 24.866 1.00 45.19 147 SER A N 1
ATOM 1165 C CA . SER A 1 147 ? -14.857 -17.492 25.582 1.00 45.19 147 SER A CA 1
ATOM 1166 C C . SER A 1 147 ? -15.215 -16.956 26.960 1.00 45.19 147 SER A C 1
ATOM 1168 O O . SER A 1 147 ? -14.405 -16.236 27.540 1.00 45.19 147 SER A O 1
ATOM 1170 N N . ALA A 1 148 ? -16.456 -17.207 27.363 1.00 33.53 148 ALA A N 1
ATOM 1171 C CA . ALA A 1 148 ? -17.080 -16.797 28.616 1.00 33.53 148 ALA A CA 1
ATOM 1172 C C . ALA A 1 148 ? -16.182 -16.910 29.859 1.00 33.53 148 ALA A C 1
ATOM 1174 O O . ALA A 1 148 ? -15.327 -17.824 29.895 1.00 33.53 148 ALA A O 1
#

Foldseek 3Di:
DVVVVVVVVVVVVVVVVVCCDQQHLVVCLQQCADQAQSPGHQFPDSDLVPVVRLVHGDQADPQQGHGPPDPPVLCVQLVVLLVVLLVVLLVVLLCCVCVVVVDDPVVSVVSSVVRCVVCVSVSSSSSSSVSVNVVHHYDNVSNDPPDD

Radius of gyration: 18.4 Å; chains: 1; bounding box: 46×34×53 Å

Sequence (148 aa):
MLQIGCDQICNFAHKALQMLKKGSKLYSILTGSCPRCHQESMYVNHNPYKISSLFEMHEKCANCGLKYKMEPSFFYGAMYVSYAVGVAFAVAVFVISFLFIGTSLKNTFFAIIGTLVVFMPVIIRLSRNIWINFFVKFDATKISNQSA

Organism: NCBI:txid516051

pLDDT: mean 83.26, std 15.31, range [33.53, 96.94]

InterPro domains:
  IPR009325 Protein of unknown function DUF983 [PF06170] (53-133)
  IPR029035 DHS-like NAD/FAD-binding domain superfamily [SSF52467] (7-118)

Secondary structure (DSSP, 8-state):
-HHHHHHHHHHHHHHHHHHTSTTSHHHHHHH-B-TTT-SSBSBS-S-TT-GGGTT-B-SB-TTT--B----GGGGHHHHHHHHHHHHHHHHHHHIIIIIII---HHHHHHHHHHHHHHHHHHHHHHHHHHHHHHHS---GGGGS----

=== Feature glossary ===
Legend for the data blocks above and below:

— What the protein is —

The amino-acid sequence is the protein's primary structure: the linear order of residues from the N-terminus to the C-terminus, written in one-letter code. Everything else here — the 3D coordinates, the secondary structure, the domain annotations — is ultimately a consequence of this string.

Database cross-references. InterPro integrates a dozen domain/family signature databases into unified entries with residue-range hits. GO terms attach function/process/location labels with evidence codes. CATH codes position the fold in a four-level structural taxonomy. Organism is the NCBI-taxonomy species name.

— Where its atoms are —

The mmCIF block holds the 3D Cartesian coordinates of each backbone atom (N, Cα, C, O) in ångströms. mmCIF is the PDB's canonical archive format — a tagged-loop text representation of the atomic model.

The six renders are orthographic views along the three Cartesian axes in both directions. Representation (cartoon, sticks, or surface) and color scheme (sequence-rainbow or by-chain) vary across proteins so the training set covers all the common visualization conventions.

— Local backbone conformation —

Secondary structure is the local, repeating backbone conformation. DSSP classifies it into eight states by reading the hydrogen-bond network: three helix types (H, G, I), two β types (E, B), two non-regular types (T, S), and unstructured coil (-).

SS3 is a coarse helix/strand/coil call (letters a/b/c) made by the P-SEA algorithm from inter-Cα distances and dihedrals. It is less detailed than DSSP but needs only Cα positions.

Backbone dihedral angles. Every residue except chain termini has a φ (preceding-C → N → Cα → C) and a ψ (N → Cα → C → next-N). They are reported in degrees following the IUPAC sign convention. Secondary structure is essentially a statement about which (φ, ψ) basin each residue occupies.

— Global shape and packing —

The geometric summary reports three shape descriptors. Rg (radius of gyration) measures how spread out the Cα atoms are about their centre of mass; compact globular proteins have small Rg, elongated or unfolded ones large. Cα contacts (<8 Å, |i−j|>4) count long-range residue pairs in spatial proximity — high for tightly packed folds, near zero for rods or random coil. The bounding-box extents give the protein's footprint along x, y, z in Å.

Solvent accessibility: the surface area of each residue that a 1.4 Å water probe can touch, in Å². When only backbone atoms are present the absolute values are lower than full-atom SASA (side chains contribute most of the area) and are flagged as backbone-only.

Plot images: a contact map (which residues are close in 3D, as an N×N binary image), a Ramachandran scatter (backbone torsion angles, revealing secondary-structure composition at a glance), and — for AlphaFold structures — a PAE heatmap (pairwise prediction confidence).

— Structural neighborhood —

Foldseek's 3Di representation compresses backbone geometry into a per-residue letter drawn from a learned twenty-state alphabet. It captures the tertiary interaction pattern around each residue — which residues are packed against it in space, regardless of where they are in sequence.

Structural nearest neighbors (via Foldseek easy-search vs the PDB). Reported per hit: target PDB id, E-value, and alignment TM-score. A TM-score above ~0.5 is the conventional threshold for 'same fold'.

— Confidence and disorder —

pLDDT (predicted Local Distance Difference Test) is AlphaFold's per-residue confidence score, ranging from 0 to 100. Values above 90 indicate high confidence (typically well-packed cores); 70–90 is confident; 50–70 low confidence; below 50 usually means the region is disordered or the prediction is unreliable there. AlphaFold stores pLDDT in the mmCIF B-factor column.

For experimental (PDB) structures, the B-factor (temperature factor) quantifies the positional spread of each atom in the crystal — a combination of thermal vibration and static disorder — in units of Å². High B-factors mark flexible loops or poorly resolved regions; low B-factors mark the rigid, well-ordered core.

Predicted Aligned Error (PAE) is an AlphaFold confidence matrix: entry (i, j) is the expected error in the position of residue j, in ångströms, when the prediction is superimposed on the true structure at residue i. Low PAE within a block of residues means that block is internally rigid and well-predicted; high PAE between two blocks means their relative placement is uncertain even if each block individually is confident.